Protein AF-A0A0K8TGQ3-F1 (afdb_monomer)

Radius of gyration: 18.09 Å; Cα contacts (8 Å, |Δi|>4): 327; chains: 1; bounding box: 51×59×46 Å

InterPro domains:
  IPR026059 Rab3GAP regulatory subunit [PTHR12472] (1-169)
  IPR032839 Rab3-GAP regulatory subunit, N-terminal [PF14655] (50-170)

Foldseek 3Di:
DDDDDQAAADEPCVVVVVCCAPVVDDDPDDDDDDDDDPDPPPPPPCDPVVVVQWAWEAAPVNQWIWIHHFFKIWIWGWDADPDPPDSYGTYTDTLDMGGPDPDPNKTWQHKYFAQAADPDPVPPDPGRPATWIWTWIQQQKIWIAGSNGHTDDIDRPDRGGDNYDDDDDDD

Sequence (171 aa):
MSCQFKLFASIVDVDKVKSCLFTGECTSSEVAEGEDSWNWTVDEPVSEDWLEECHVSLSPSSELLVFARERNLVILNGKWDSDKNSEDKINYHIAWNGDVTKEYVERITSVLCLPLAGQGKLSTHGGADWTAVAVGFSTGAIRFYTENGSILLSELLHEEPVKSIKCQSFQ

Nearest PDB structures (foldseek):
  8cyi-assembly1_B  TM=7.848E-01  e=1.593E-01  Homo sapiens
  4g56-assembly1_B-2  TM=7.291E-01  e=1.884E-01  Xenopus laevis
  6tjh-assembly2_B  TM=6.877E-01  e=1.884E-01  synthetic construct
  9hcj-assembly1_T1  TM=5.638E-01  e=1.424E-01  Dictyostelium discoideum
  9hcj-assembly1_T0  TM=5.393E-01  e=6.448E-01  Dictyostelium discoideum

Secondary structure (DSSP, 8-state):
----PPP-EEES-HHHHHHHHHT-----S--------------PPPPTTTTTTSEEEE-TTSSEEEEEETTEEEEEEEEE---TT-S-SEEEEEEEEEE--SSTT--EEEEEEEEE--SSTT-TTSS-SEEEEEEEETTSEEEEE-TTS-EEEEEE--SS-----------

pLDDT: mean 81.89, std 19.39, range [33.94, 98.38]

Solvent-accessible surface area (backbone atoms only — not comparable to full-atom values): 10404 Å² total; per-residue (Å²): 135,84,88,74,91,76,70,53,58,48,66,76,57,59,68,58,53,47,39,32,44,76,73,61,64,70,80,85,84,82,90,79,91,79,86,90,74,93,74,83,72,75,81,68,78,80,56,97,62,54,67,80,69,38,37,68,25,63,25,96,83,59,46,39,42,36,43,34,26,54,47,18,37,38,31,21,39,42,41,76,50,84,62,91,82,56,72,47,42,25,43,30,41,83,65,30,65,46,76,77,56,93,47,92,87,43,29,57,52,27,51,34,46,41,73,38,69,63,98,51,98,76,62,84,74,83,57,61,75,43,56,34,39,38,37,22,18,46,62,10,32,40,34,31,23,42,68,70,65,48,80,75,48,76,48,77,80,42,90,50,54,33,78,72,78,83,88,79,82,88,129

Organism: Lygus hesperus (NCBI:txid30085)

Structure (mmCIF, N/CA/C/O backbone):
data_AF-A0A0K8TGQ3-F1
#
_entry.id   AF-A0A0K8TGQ3-F1
#
loop_
_atom_site.group_PDB
_atom_site.id
_atom_site.type_symbol
_atom_site.label_atom_id
_atom_site.label_alt_id
_atom_site.label_comp_id
_atom_site.label_asym_id
_atom_site.label_entity_id
_atom_site.label_seq_id
_atom_site.pdbx_PDB_ins_code
_atom_site.Cartn_x
_atom_site.Cartn_y
_atom_site.Cartn_z
_atom_site.occupancy
_atom_site.B_iso_or_equiv
_atom_site.auth_seq_id
_atom_site.auth_comp_id
_atom_site.auth_asym_id
_atom_site.auth_atom_id
_atom_site.pdbx_PDB_model_num
ATOM 1 N N . MET A 1 1 ? 3.801 32.220 -18.386 1.00 60.75 1 MET A N 1
ATOM 2 C CA . MET A 1 1 ? 4.294 31.065 -17.609 1.00 60.75 1 MET A CA 1
ATOM 3 C C . MET A 1 1 ? 3.379 29.892 -17.925 1.00 60.75 1 MET A C 1
ATOM 5 O O . MET A 1 1 ? 2.308 29.814 -17.344 1.00 60.75 1 MET A O 1
ATOM 9 N N . SER A 1 2 ? 3.707 29.062 -18.917 1.00 73.31 2 SER A N 1
ATOM 10 C CA . SER A 1 2 ? 2.941 27.840 -19.194 1.00 73.31 2 SER A CA 1
ATOM 11 C C . SER A 1 2 ? 3.547 26.693 -18.385 1.00 73.31 2 SER A C 1
ATOM 13 O O . SER A 1 2 ? 4.670 26.283 -18.673 1.00 73.31 2 SER A O 1
ATOM 15 N N . CYS A 1 3 ? 2.845 26.193 -17.367 1.00 75.12 3 CYS A N 1
ATOM 16 C CA . CYS A 1 3 ? 3.200 24.906 -16.770 1.00 75.12 3 CYS A CA 1
ATOM 17 C C . CYS A 1 3 ? 2.920 23.804 -17.796 1.00 75.12 3 CYS A C 1
ATOM 19 O O . CYS A 1 3 ? 1.855 23.788 -18.407 1.00 75.12 3 CYS A O 1
ATOM 21 N N . GLN A 1 4 ? 3.877 22.902 -17.984 1.00 82.25 4 GLN A N 1
ATOM 22 C CA . GLN A 1 4 ? 3.707 21.684 -18.769 1.00 82.25 4 GLN A CA 1
ATOM 23 C C . GLN A 1 4 ? 3.928 20.505 -17.829 1.00 82.25 4 GLN A C 1
ATOM 25 O O . GLN A 1 4 ? 4.940 20.463 -17.125 1.00 82.25 4 GLN A O 1
ATOM 30 N N . PHE A 1 5 ? 2.987 19.566 -17.807 1.00 80.56 5 PHE A N 1
ATOM 31 C CA . PHE A 1 5 ? 3.194 18.284 -17.151 1.00 80.56 5 PHE A CA 1
ATOM 32 C C . PHE A 1 5 ? 4.134 17.467 -18.025 1.00 80.56 5 PHE A C 1
ATOM 34 O O . PHE A 1 5 ? 3.838 17.210 -19.189 1.00 80.56 5 PHE A O 1
ATOM 41 N N . LYS A 1 6 ? 5.297 17.120 -17.477 1.00 82.06 6 LYS A N 1
ATOM 42 C CA . LYS A 1 6 ? 6.198 16.171 -18.119 1.00 82.06 6 LYS A CA 1
ATOM 43 C C . LYS A 1 6 ? 5.865 14.791 -17.600 1.00 82.06 6 LYS A C 1
ATOM 45 O O . LYS A 1 6 ? 5.844 14.581 -16.387 1.00 82.06 6 LYS A O 1
ATOM 50 N N . LEU A 1 7 ? 5.628 13.882 -18.528 1.00 83.88 7 LEU A N 1
ATOM 51 C CA . LEU A 1 7 ? 5.556 12.474 -18.215 1.00 83.88 7 LEU A CA 1
ATOM 52 C C . LEU A 1 7 ? 6.929 12.028 -17.692 1.00 83.88 7 LEU A C 1
ATOM 54 O O . LEU A 1 7 ? 7.968 12.471 -18.185 1.00 83.88 7 LEU A O 1
ATOM 58 N N . PHE A 1 8 ? 6.928 11.260 -16.606 1.00 86.50 8 PHE A N 1
ATOM 59 C CA . PHE A 1 8 ? 8.159 10.763 -15.984 1.00 86.50 8 PHE A CA 1
ATOM 60 C C . PHE A 1 8 ? 8.128 9.252 -15.760 1.00 86.50 8 PHE A C 1
ATOM 62 O O . PHE A 1 8 ? 9.191 8.641 -15.649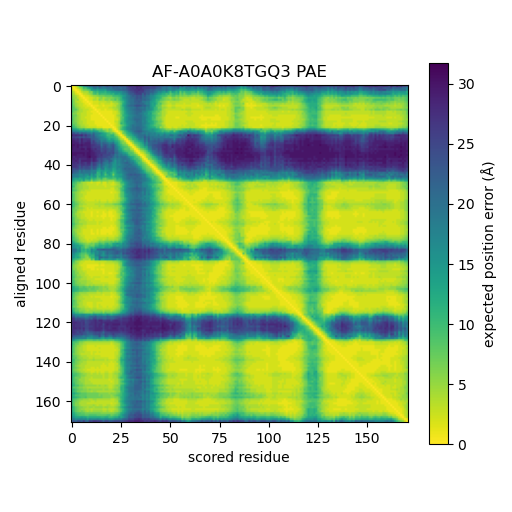 1.00 86.50 8 PHE A O 1
ATOM 69 N N . ALA A 1 9 ? 6.932 8.663 -15.718 1.00 90.25 9 ALA A N 1
ATOM 70 C CA . ALA A 1 9 ? 6.730 7.242 -15.536 1.00 90.25 9 ALA A CA 1
ATOM 71 C C . ALA A 1 9 ? 5.382 6.787 -16.110 1.00 90.25 9 ALA A C 1
ATOM 73 O O . ALA A 1 9 ? 4.440 7.582 -16.172 1.00 90.25 9 ALA A O 1
ATOM 74 N N . SER A 1 10 ? 5.282 5.503 -16.441 1.00 92.25 10 SER A N 1
ATOM 75 C CA . SER A 1 10 ? 4.040 4.853 -16.862 1.00 92.25 10 SER A CA 1
ATOM 76 C C . SER A 1 10 ? 3.867 3.481 -16.207 1.00 92.25 10 SER A C 1
ATOM 78 O O . SER A 1 10 ? 4.820 2.850 -15.745 1.00 92.25 10 SER A O 1
ATOM 80 N N . ILE A 1 11 ? 2.615 3.034 -16.100 1.00 94.50 11 ILE A N 1
ATOM 81 C CA . ILE A 1 11 ? 2.259 1.690 -15.632 1.00 94.50 11 ILE A CA 1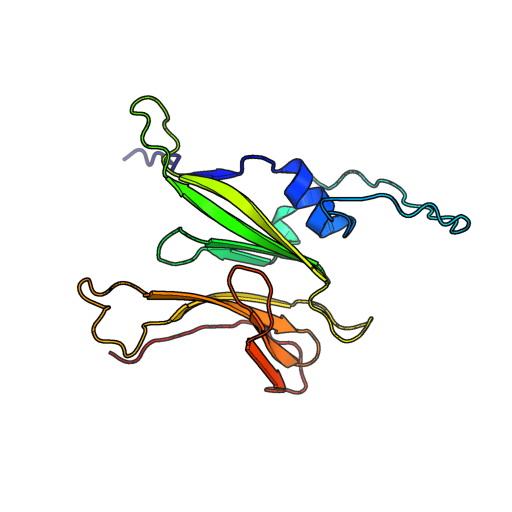
ATOM 82 C C . ILE A 1 11 ? 2.054 0.827 -16.870 1.00 94.50 11 ILE A C 1
ATOM 84 O O . ILE A 1 11 ? 1.266 1.184 -17.741 1.00 94.50 11 ILE A O 1
ATOM 88 N N . VAL A 1 12 ? 2.747 -0.308 -16.937 1.00 92.56 12 VAL A N 1
ATOM 89 C CA . VAL A 1 12 ? 2.769 -1.139 -18.151 1.00 92.56 12 VAL A CA 1
ATOM 90 C C . VAL A 1 12 ? 1.423 -1.811 -18.427 1.00 92.56 12 VAL A C 1
ATOM 92 O O . VAL A 1 12 ? 1.027 -1.929 -19.581 1.00 92.56 12 VAL A O 1
ATOM 95 N N . ASP A 1 13 ? 0.721 -2.247 -17.382 1.00 93.50 13 ASP A N 1
ATOM 96 C CA . ASP A 1 13 ? -0.538 -2.988 -17.500 1.00 93.50 13 ASP A CA 1
ATOM 97 C C . ASP A 1 13 ? -1.547 -2.485 -16.458 1.00 93.50 13 ASP A C 1
ATOM 99 O O . ASP A 1 13 ? -1.630 -2.990 -15.336 1.00 93.50 13 ASP A O 1
ATOM 103 N N . VAL A 1 14 ? -2.260 -1.412 -16.812 1.00 94.00 14 VAL A N 1
ATOM 104 C CA . VAL A 1 14 ? -3.245 -0.762 -15.931 1.00 94.00 14 VAL A CA 1
ATOM 105 C C . VAL A 1 14 ? -4.476 -1.642 -15.731 1.00 94.00 14 VAL A C 1
ATOM 107 O O . VAL A 1 14 ? -5.021 -1.683 -14.629 1.00 94.00 14 VAL A O 1
ATOM 110 N N . ASP A 1 15 ? -4.902 -2.367 -16.765 1.00 93.06 15 ASP A N 1
ATOM 111 C CA . ASP A 1 15 ? -6.082 -3.227 -16.689 1.00 93.06 15 ASP A CA 1
ATOM 112 C C . ASP A 1 15 ? -5.849 -4.373 -15.712 1.00 93.06 15 ASP A C 1
ATOM 114 O O . ASP A 1 15 ? -6.692 -4.624 -14.852 1.00 93.06 15 ASP A O 1
ATOM 118 N N . LYS A 1 16 ? -4.656 -4.976 -15.725 1.00 93.56 16 LYS A N 1
ATOM 119 C CA . LYS A 1 16 ? -4.290 -5.966 -14.715 1.00 93.56 16 LYS A CA 1
ATOM 120 C C . LYS A 1 16 ? -4.274 -5.376 -13.309 1.00 93.56 16 LYS A C 1
ATOM 122 O O . LYS A 1 16 ? -4.791 -6.014 -12.400 1.00 93.56 16 LYS A O 1
ATOM 127 N N . VAL A 1 17 ? -3.746 -4.162 -13.106 1.00 95.06 17 VAL A N 1
ATOM 128 C CA . VAL A 1 17 ? -3.801 -3.494 -11.786 1.00 95.06 17 VAL A CA 1
ATOM 129 C C . VAL A 1 17 ? -5.249 -3.356 -11.308 1.00 95.06 17 VAL A C 1
ATOM 131 O O . VAL A 1 17 ? -5.539 -3.688 -10.157 1.00 95.06 17 VAL A O 1
ATOM 134 N N . LYS A 1 18 ? -6.169 -2.939 -12.188 1.00 93.88 18 LYS A N 1
ATOM 135 C CA . LYS A 1 18 ? -7.603 -2.870 -11.878 1.00 93.88 18 LYS A CA 1
ATOM 136 C C . LYS A 1 18 ? -8.166 -4.248 -11.531 1.00 93.88 18 LYS A C 1
ATOM 138 O O . LYS A 1 18 ? -8.784 -4.390 -10.481 1.00 93.88 18 LYS A O 1
ATOM 143 N N . SER A 1 19 ? -7.909 -5.278 -12.335 1.00 92.81 19 SER A N 1
ATOM 144 C CA . SER A 1 19 ? -8.380 -6.641 -12.050 1.00 92.81 19 SER A CA 1
ATOM 145 C C . SER A 1 19 ? -7.904 -7.141 -10.682 1.00 92.81 19 SER A C 1
ATOM 147 O O . SER A 1 19 ? -8.712 -7.628 -9.889 1.00 92.81 19 SER A O 1
ATOM 149 N N . CYS A 1 20 ? -6.626 -6.939 -10.343 1.00 93.94 20 CYS A N 1
ATOM 150 C CA . CYS A 1 20 ? -6.105 -7.368 -9.048 1.00 93.94 20 CYS A CA 1
ATOM 151 C C . CYS A 1 20 ? -6.733 -6.577 -7.871 1.00 93.94 20 CYS A C 1
ATOM 153 O O . CYS A 1 20 ? -6.905 -7.128 -6.786 1.00 93.94 20 CYS A O 1
ATOM 155 N N . LEU A 1 21 ? -7.098 -5.299 -8.059 1.00 93.88 21 LEU A N 1
ATOM 156 C CA . LEU A 1 21 ? -7.709 -4.460 -7.014 1.00 93.88 21 LEU A CA 1
ATOM 157 C C . LEU A 1 21 ? -9.212 -4.713 -6.821 1.00 93.88 21 LEU A C 1
ATOM 159 O O . LEU A 1 21 ? -9.683 -4.710 -5.682 1.00 93.88 21 LEU A O 1
ATOM 163 N N . PHE A 1 22 ? -9.968 -4.908 -7.902 1.00 91.12 22 PHE A N 1
ATOM 164 C CA . PHE A 1 22 ? -11.434 -4.987 -7.869 1.00 91.12 22 PHE A CA 1
ATOM 165 C C . PHE A 1 22 ? -11.951 -6.426 -7.796 1.00 91.12 22 PHE A C 1
ATOM 167 O O . PHE A 1 22 ? -12.895 -6.689 -7.053 1.00 91.12 22 PHE A O 1
ATOM 174 N N . THR A 1 23 ? -11.304 -7.357 -8.498 1.00 84.38 23 THR A N 1
ATOM 175 C CA . THR A 1 23 ? -11.721 -8.767 -8.557 1.00 84.38 23 THR A CA 1
ATOM 176 C C . THR A 1 23 ? -10.937 -9.631 -7.564 1.00 84.38 23 THR A C 1
ATOM 178 O O . THR A 1 23 ? -11.447 -10.635 -7.079 1.00 84.38 23 THR A O 1
ATOM 181 N N . GLY A 1 24 ? -9.714 -9.223 -7.201 1.00 65.75 24 GLY A N 1
ATOM 182 C CA . GLY A 1 24 ? -8.846 -9.972 -6.282 1.00 65.75 24 GLY A CA 1
ATOM 183 C C . GLY A 1 24 ? -8.159 -11.191 -6.910 1.00 65.75 24 GLY A C 1
ATOM 184 O O . GLY A 1 24 ? -7.484 -11.940 -6.209 1.00 65.75 24 GLY A O 1
ATOM 185 N N . GLU A 1 25 ? -8.295 -11.391 -8.223 1.00 54.84 25 GLU A N 1
ATOM 186 C CA . GLU A 1 25 ? -7.661 -12.484 -8.964 1.00 54.84 25 GLU A CA 1
ATOM 187 C C . GLU A 1 25 ? -6.447 -11.972 -9.744 1.00 54.84 25 GLU A C 1
ATOM 189 O O . GLU A 1 25 ? -6.598 -11.274 -10.741 1.00 54.84 25 GLU A O 1
ATOM 194 N N . CYS A 1 26 ? -5.236 -12.329 -9.305 1.00 46.72 26 CYS A N 1
ATOM 195 C CA . CYS A 1 26 ? -4.001 -12.169 -10.082 1.00 46.72 26 CYS A CA 1
ATOM 196 C C . CYS A 1 26 ? -2.878 -13.079 -9.537 1.00 46.72 26 CYS A C 1
ATOM 198 O O . CYS A 1 26 ? -1.789 -12.617 -9.183 1.00 46.72 26 CYS A O 1
ATOM 200 N N . THR A 1 27 ? -3.100 -14.394 -9.493 1.00 41.69 27 THR A N 1
ATOM 201 C CA . THR A 1 27 ? -2.021 -15.370 -9.282 1.00 41.69 27 THR A CA 1
ATOM 202 C C . THR A 1 27 ? -1.462 -15.832 -10.626 1.00 41.69 27 THR A C 1
ATOM 204 O O . THR A 1 27 ? -2.138 -16.439 -11.453 1.00 41.69 27 THR A O 1
ATOM 207 N N . SER A 1 28 ? -0.189 -15.529 -10.873 1.00 46.88 28 SER A N 1
ATOM 208 C CA . SER A 1 28 ? 0.587 -16.232 -11.890 1.00 46.88 28 SER A CA 1
ATOM 209 C C . SER A 1 28 ? 0.775 -17.695 -11.470 1.00 46.88 28 SER A C 1
ATOM 211 O O . SER A 1 28 ? 1.171 -17.955 -10.335 1.00 46.88 28 SER A O 1
ATOM 213 N N . SER A 1 29 ? 0.576 -18.593 -12.440 1.00 39.94 29 SER A N 1
ATOM 214 C CA . SER A 1 29 ? 0.879 -20.038 -12.491 1.00 39.94 29 SER A CA 1
ATOM 215 C C . SER A 1 29 ? -0.046 -21.050 -11.780 1.00 39.94 29 SER A C 1
ATOM 217 O O . SER A 1 29 ? -0.105 -21.125 -10.561 1.00 39.94 29 SER A O 1
ATOM 219 N N . GLU A 1 30 ? -0.605 -21.907 -12.650 1.00 38.41 30 GLU A N 1
ATOM 220 C CA . GLU A 1 30 ? -0.895 -23.348 -12.518 1.00 38.41 30 GLU A CA 1
ATOM 221 C C . GLU A 1 30 ? -2.228 -23.812 -11.896 1.00 38.41 30 GLU A C 1
ATOM 223 O O . GLU A 1 30 ? -2.414 -23.906 -10.691 1.00 38.41 30 GLU A O 1
ATOM 228 N N . VAL A 1 31 ? -3.128 -24.150 -12.832 1.00 44.94 31 VAL A N 1
ATOM 229 C CA . VAL A 1 31 ? -4.196 -25.166 -12.841 1.00 44.94 31 VAL A CA 1
ATOM 230 C C . VAL A 1 31 ? -4.509 -25.842 -11.499 1.00 44.94 31 VAL A C 1
ATOM 232 O O . VAL A 1 31 ? -3.808 -26.750 -11.060 1.00 44.94 31 VAL A O 1
ATOM 235 N N . ALA A 1 32 ? -5.667 -25.505 -10.937 1.00 33.94 32 ALA A N 1
ATOM 236 C CA . ALA A 1 32 ? -6.420 -26.407 -10.077 1.00 33.94 32 ALA A CA 1
ATOM 237 C C . ALA A 1 32 ? -7.872 -26.421 -10.569 1.00 33.94 32 ALA A C 1
ATOM 239 O O . ALA A 1 32 ? -8.635 -25.489 -10.324 1.00 33.94 32 ALA A O 1
ATOM 240 N N . GLU A 1 33 ? -8.220 -27.463 -11.326 1.00 40.31 33 GLU A N 1
ATOM 241 C CA . GLU A 1 33 ? -9.609 -27.805 -11.627 1.00 40.31 33 GLU A CA 1
ATOM 242 C C . GLU A 1 33 ? -10.296 -28.215 -10.316 1.00 40.31 33 GLU A C 1
ATOM 244 O O . GLU A 1 33 ? -9.818 -29.092 -9.594 1.00 40.31 33 GLU A O 1
ATOM 249 N N . GLY A 1 34 ? -11.387 -27.529 -9.986 1.00 33.94 34 GLY A N 1
ATOM 250 C CA . GLY A 1 34 ? -12.120 -27.680 -8.733 1.00 33.94 34 GLY A CA 1
ATOM 251 C C . GLY A 1 34 ? -13.475 -26.998 -8.848 1.00 33.94 34 GLY A C 1
ATOM 252 O O . GLY A 1 34 ? -13.633 -25.822 -8.546 1.00 33.94 34 GLY A O 1
ATOM 253 N N . GLU A 1 35 ? -14.398 -27.771 -9.387 1.00 47.25 35 GLU A N 1
ATOM 254 C CA . GLU A 1 35 ? -15.799 -27.526 -9.722 1.00 47.25 35 GLU A CA 1
ATOM 255 C C . GLU A 1 35 ? -16.640 -27.045 -8.515 1.00 47.25 35 GLU A C 1
ATOM 257 O O . GLU A 1 35 ? -16.392 -27.421 -7.370 1.00 47.25 35 GLU A O 1
ATOM 262 N N . ASP A 1 36 ? -17.660 -26.233 -8.827 1.00 38.91 36 ASP A N 1
ATOM 263 C CA . ASP A 1 36 ? -18.787 -25.791 -7.986 1.00 38.91 36 ASP A CA 1
ATOM 264 C C . ASP A 1 36 ? -18.607 -24.559 -7.076 1.00 38.91 36 ASP A C 1
ATOM 266 O O . ASP A 1 36 ? -18.690 -24.620 -5.849 1.00 38.91 36 ASP A O 1
ATOM 270 N N . SER A 1 37 ? -18.556 -23.374 -7.691 1.00 36.53 37 SER A N 1
ATOM 271 C CA . SER A 1 37 ? -19.082 -22.157 -7.062 1.00 36.53 37 SER A CA 1
ATOM 272 C C . SER A 1 37 ? -19.740 -21.273 -8.118 1.00 36.53 37 SER A C 1
ATOM 274 O O . SER A 1 37 ? -19.086 -20.795 -9.043 1.00 36.53 37 SER A O 1
ATOM 276 N N . TRP A 1 38 ? -21.055 -21.079 -8.005 1.00 41.88 38 TRP A N 1
ATOM 277 C CA . TRP A 1 38 ? -21.818 -20.134 -8.822 1.00 41.88 38 TRP A CA 1
ATOM 278 C C . TRP A 1 38 ? -21.390 -18.701 -8.480 1.00 41.88 38 TRP A C 1
ATOM 280 O O . TRP A 1 38 ? -22.056 -18.011 -7.708 1.00 41.88 38 TRP A O 1
ATOM 290 N N . ASN A 1 39 ? -20.261 -18.261 -9.033 1.00 36.22 39 ASN A N 1
ATOM 291 C CA . ASN A 1 39 ? -19.769 -16.902 -8.879 1.00 36.22 39 ASN A CA 1
ATOM 292 C C . ASN A 1 39 ? -20.533 -16.001 -9.861 1.00 36.22 39 ASN A C 1
ATOM 294 O O . ASN A 1 39 ? -20.194 -15.911 -11.038 1.00 36.22 39 ASN A O 1
ATOM 298 N N . TRP A 1 40 ? -21.608 -15.362 -9.398 1.00 34.69 40 TRP A N 1
ATOM 299 C CA . TRP A 1 40 ? -22.204 -14.230 -10.111 1.00 34.69 40 TRP A CA 1
ATOM 300 C C . TRP A 1 40 ? -21.281 -13.017 -9.945 1.00 34.69 40 TRP A C 1
ATOM 302 O O . TRP A 1 40 ? -21.598 -12.085 -9.210 1.00 34.69 40 TRP A O 1
ATOM 312 N N . THR A 1 41 ? -20.122 -13.022 -10.604 1.00 43.59 41 THR A N 1
ATOM 313 C CA . THR A 1 41 ? -19.379 -11.785 -10.839 1.00 43.59 41 THR A CA 1
ATOM 314 C C . THR A 1 41 ? -20.122 -11.053 -11.940 1.00 43.59 41 THR A C 1
ATOM 316 O O . THR A 1 41 ? -19.936 -11.301 -13.129 1.00 43.59 41 THR A O 1
ATOM 319 N N . VAL A 1 42 ? -21.057 -10.194 -11.539 1.00 48.28 42 VAL A N 1
ATOM 320 C CA . VAL A 1 42 ? -21.474 -9.109 -12.419 1.00 48.28 42 VAL A CA 1
ATOM 321 C C . VAL A 1 42 ? -20.202 -8.299 -12.638 1.00 48.28 42 VAL A C 1
ATOM 323 O O . VAL A 1 42 ? -19.745 -7.633 -11.712 1.00 48.28 42 VAL A O 1
ATOM 326 N N . ASP A 1 43 ? -19.592 -8.440 -13.816 1.00 52.91 43 ASP A N 1
ATOM 327 C CA . ASP A 1 43 ? -18.526 -7.559 -14.288 1.00 52.91 43 ASP A CA 1
ATOM 328 C C . ASP A 1 43 ? -19.134 -6.160 -14.439 1.00 52.91 43 ASP A C 1
ATOM 330 O O . ASP A 1 43 ? -19.517 -5.727 -15.528 1.00 52.91 43 ASP A O 1
ATOM 334 N N . GLU A 1 44 ? -19.326 -5.466 -13.317 1.00 54.44 44 GLU A N 1
ATOM 335 C CA . GLU A 1 44 ? -19.604 -4.044 -13.355 1.00 54.44 44 GLU A CA 1
ATOM 336 C C . GLU A 1 44 ? -18.367 -3.377 -13.960 1.00 54.44 44 GLU A C 1
ATOM 338 O O . GLU A 1 44 ? -17.246 -3.621 -13.499 1.00 54.44 44 GLU A O 1
ATOM 343 N N . PRO A 1 45 ? -18.531 -2.577 -15.027 1.00 57.31 45 PRO A N 1
ATOM 344 C CA . PRO A 1 45 ? -17.404 -1.898 -15.633 1.00 57.31 45 PRO A CA 1
ATOM 345 C C . PRO A 1 45 ? -16.745 -1.026 -14.565 1.00 57.31 45 PRO A C 1
ATOM 347 O O . PRO A 1 45 ? -17.388 -0.141 -14.002 1.00 57.31 45 PRO A O 1
ATOM 350 N N . VAL A 1 46 ? -15.466 -1.296 -14.283 1.00 63.19 46 VAL A N 1
ATOM 351 C CA . VAL A 1 46 ? -14.651 -0.465 -13.392 1.00 63.19 46 VAL A CA 1
ATOM 352 C C . VAL A 1 46 ? -14.765 0.977 -13.884 1.00 63.19 46 VAL A C 1
ATOM 354 O O . VAL A 1 46 ? -14.456 1.255 -15.047 1.00 63.19 46 VAL A O 1
ATOM 357 N N . SER A 1 47 ? -15.259 1.866 -13.019 1.00 69.75 47 SER A N 1
ATOM 358 C CA . SER A 1 47 ? -15.510 3.269 -13.351 1.00 69.75 47 SER A CA 1
ATOM 359 C C . SER A 1 47 ? -14.241 3.946 -13.890 1.00 69.75 47 SER A C 1
ATOM 361 O O . SER A 1 47 ? -13.112 3.550 -13.575 1.00 69.75 47 SER A O 1
ATOM 363 N N . GLU A 1 48 ? -14.403 4.987 -14.714 1.00 75.50 48 GLU A N 1
ATOM 364 C CA . GLU A 1 48 ? -13.257 5.782 -15.186 1.00 75.50 48 GLU A CA 1
ATOM 365 C C . GLU A 1 48 ? -12.477 6.408 -14.008 1.00 75.50 48 GLU A C 1
ATOM 367 O O . GLU A 1 48 ? -11.260 6.582 -14.101 1.00 75.50 48 GLU A O 1
ATOM 372 N N . ASP A 1 49 ? -13.143 6.591 -12.863 1.00 85.25 49 ASP A N 1
ATOM 373 C CA . ASP A 1 49 ? -12.627 7.197 -11.632 1.00 85.25 49 ASP A CA 1
ATOM 374 C C . ASP A 1 49 ? -12.099 6.175 -10.603 1.00 85.25 49 ASP A C 1
ATOM 376 O O . ASP A 1 49 ? -12.002 6.462 -9.412 1.00 85.25 49 ASP A O 1
ATOM 380 N N . TRP A 1 50 ? -11.695 4.978 -11.042 1.00 89.38 50 TRP A N 1
ATOM 381 C CA . TRP A 1 50 ? -11.187 3.898 -10.175 1.00 89.38 50 TRP A CA 1
ATOM 382 C C . TRP A 1 50 ? -10.069 4.310 -9.200 1.00 89.38 50 TRP A C 1
ATOM 384 O O . TRP A 1 50 ? -9.897 3.689 -8.150 1.00 89.38 50 TRP A O 1
ATOM 394 N N . LEU A 1 51 ? -9.299 5.347 -9.545 1.00 92.06 51 LEU A N 1
ATOM 395 C CA . LEU A 1 51 ? -8.244 5.901 -8.696 1.00 92.06 51 LEU A CA 1
ATOM 396 C C . LEU A 1 51 ? -8.789 6.582 -7.437 1.00 92.06 51 LEU A C 1
ATOM 398 O O . LEU A 1 51 ? -8.094 6.581 -6.424 1.00 92.06 51 LEU A O 1
ATOM 402 N N . GLU A 1 52 ? -9.999 7.145 -7.476 1.00 91.69 52 GLU A N 1
ATOM 403 C CA . GLU A 1 52 ? -10.618 7.819 -6.325 1.00 91.69 52 GLU A CA 1
ATOM 404 C C . GLU A 1 52 ? -10.975 6.834 -5.205 1.00 91.69 52 GLU A C 1
ATOM 406 O O . GLU A 1 52 ? -10.955 7.185 -4.026 1.00 91.69 52 GLU A O 1
ATOM 411 N N . GLU A 1 53 ? -11.241 5.580 -5.569 1.00 91.81 53 GLU A N 1
ATOM 412 C CA . GLU A 1 53 ? -11.513 4.486 -4.634 1.00 91.81 53 GLU A CA 1
ATOM 413 C C . GLU A 1 53 ? -10.234 3.823 -4.097 1.00 91.81 53 GLU A C 1
ATOM 415 O O . GLU A 1 53 ? -10.302 2.934 -3.245 1.00 91.81 53 GLU A O 1
ATOM 420 N N . CYS A 1 54 ? -9.061 4.219 -4.600 1.00 95.69 54 CYS A N 1
ATOM 421 C CA . CYS A 1 54 ? -7.786 3.614 -4.247 1.00 95.69 54 CYS A CA 1
ATOM 422 C C . CYS A 1 54 ? -6.978 4.492 -3.288 1.00 95.69 54 CYS A C 1
ATOM 424 O O . CYS A 1 54 ? -6.843 5.704 -3.442 1.00 95.69 54 CYS A O 1
ATOM 426 N N . HIS A 1 55 ? -6.312 3.847 -2.338 1.00 97.06 55 HIS A N 1
ATOM 427 C CA . HIS A 1 55 ? -5.204 4.440 -1.607 1.00 97.06 55 HIS A CA 1
ATOM 428 C C . HIS A 1 55 ? -3.920 4.249 -2.411 1.00 97.06 55 HIS A C 1
ATOM 430 O O . HIS A 1 55 ? -3.586 3.128 -2.794 1.00 97.06 55 HIS A O 1
ATOM 436 N N . VAL A 1 56 ? -3.191 5.338 -2.653 1.00 97.12 56 VAL A N 1
ATOM 437 C CA . VAL A 1 56 ? -1.980 5.329 -3.482 1.00 97.12 56 VAL A CA 1
ATOM 438 C C . VAL A 1 56 ? -0.800 5.874 -2.693 1.00 97.12 56 VAL A C 1
ATOM 440 O O . VAL A 1 56 ? -0.915 6.894 -2.011 1.00 97.12 56 VAL A O 1
ATOM 443 N N . SER A 1 57 ? 0.354 5.220 -2.805 1.00 97.25 57 SER A N 1
ATOM 444 C CA . SER A 1 57 ? 1.610 5.752 -2.282 1.00 97.25 57 SER A CA 1
ATOM 445 C C . SER A 1 57 ? 2.768 5.475 -3.232 1.00 97.25 57 SER A C 1
ATOM 447 O O . SER A 1 57 ? 2.917 4.371 -3.749 1.00 97.25 57 SER A O 1
ATOM 449 N N . LEU A 1 58 ? 3.588 6.499 -3.456 1.00 95.31 58 LEU A N 1
ATOM 450 C CA . LEU A 1 58 ? 4.810 6.432 -4.248 1.00 95.31 58 LEU A CA 1
ATOM 451 C C . LEU A 1 58 ? 6.004 6.563 -3.302 1.00 95.31 58 LEU A C 1
ATOM 453 O O . LEU A 1 58 ? 6.018 7.446 -2.440 1.00 95.31 58 LEU A O 1
ATOM 457 N N . SER A 1 59 ? 7.009 5.704 -3.457 1.00 92.44 59 SER A N 1
ATOM 458 C CA . SER A 1 59 ? 8.233 5.822 -2.672 1.00 92.44 59 SER A CA 1
ATOM 459 C C . SER A 1 59 ? 9.001 7.098 -3.042 1.00 92.44 59 SER A C 1
ATOM 461 O O . SER A 1 59 ? 8.993 7.518 -4.202 1.00 92.44 59 SER A O 1
ATOM 463 N N . PRO A 1 60 ? 9.727 7.722 -2.099 1.00 88.00 60 PRO A N 1
ATOM 464 C CA . PRO A 1 60 ? 10.517 8.921 -2.397 1.00 88.00 60 PRO A CA 1
ATOM 465 C C . PRO A 1 60 ? 11.589 8.715 -3.480 1.00 88.00 60 PRO A C 1
ATOM 467 O O . PRO A 1 60 ? 11.948 9.654 -4.185 1.00 88.00 60 PRO A O 1
ATOM 470 N N . SER A 1 61 ? 12.081 7.484 -3.626 1.00 85.75 61 SER A N 1
ATOM 471 C CA . SER A 1 61 ? 13.031 7.034 -4.653 1.00 85.75 61 SER A CA 1
ATOM 472 C C . SER A 1 61 ? 12.375 6.715 -6.005 1.00 85.75 61 SER A C 1
ATOM 474 O O . SER A 1 61 ? 13.082 6.432 -6.966 1.00 85.75 61 SER A O 1
ATOM 476 N N . SER A 1 62 ? 11.039 6.758 -6.100 1.00 89.38 62 SER A N 1
ATOM 477 C CA . SER A 1 62 ? 10.242 6.333 -7.265 1.00 89.38 62 SER A CA 1
ATOM 478 C C . SER A 1 62 ? 10.415 4.859 -7.670 1.00 89.38 62 SER A C 1
ATOM 480 O O . SER A 1 62 ? 9.971 4.464 -8.747 1.00 89.38 62 SER A O 1
ATOM 482 N N . GLU A 1 63 ? 11.022 4.031 -6.817 1.00 89.81 63 GLU A N 1
ATOM 483 C CA . GLU A 1 63 ? 11.248 2.601 -7.069 1.00 89.81 63 GLU A CA 1
ATOM 484 C C . GLU A 1 63 ? 10.006 1.733 -6.812 1.00 89.81 63 GLU A C 1
ATOM 486 O O . GLU A 1 63 ? 9.866 0.678 -7.426 1.00 89.81 63 GLU A O 1
ATOM 491 N N . LEU A 1 64 ? 9.089 2.191 -5.950 1.00 94.25 64 LEU A N 1
ATOM 492 C CA . LEU A 1 64 ? 7.862 1.484 -5.587 1.00 94.25 64 LEU A CA 1
ATOM 493 C C . LEU A 1 64 ? 6.643 2.384 -5.729 1.00 94.25 64 LEU A C 1
ATOM 495 O O . LEU A 1 64 ? 6.604 3.488 -5.183 1.00 94.25 64 LEU A O 1
ATOM 499 N N . LEU A 1 65 ? 5.620 1.865 -6.395 1.00 96.69 65 LEU A N 1
ATOM 500 C CA . LEU A 1 65 ? 4.289 2.447 -6.465 1.00 96.69 65 LEU A CA 1
ATOM 501 C C . LEU A 1 65 ? 3.290 1.423 -5.932 1.00 96.69 65 LEU A C 1
ATOM 503 O O . LEU A 1 65 ? 3.275 0.277 -6.373 1.00 96.69 65 LEU A O 1
ATOM 507 N N . VAL A 1 66 ? 2.467 1.828 -4.974 1.00 97.94 66 VAL A N 1
ATOM 508 C CA . VAL A 1 66 ? 1.535 0.937 -4.286 1.00 97.94 66 VAL A CA 1
ATOM 509 C C . VAL A 1 66 ? 0.117 1.453 -4.442 1.00 97.94 66 VAL A C 1
ATOM 511 O O . VAL A 1 66 ? -0.143 2.631 -4.198 1.00 97.94 66 VAL A O 1
ATOM 514 N N . PHE A 1 67 ? -0.789 0.545 -4.796 1.00 97.81 67 PHE A N 1
ATOM 515 C CA . PHE A 1 67 ? -2.231 0.761 -4.802 1.00 97.81 67 PHE A CA 1
ATOM 516 C C . PHE A 1 67 ? -2.886 -0.170 -3.795 1.00 97.81 67 PHE A C 1
ATOM 518 O O . PHE A 1 67 ? -2.511 -1.336 -3.687 1.00 97.81 67 PHE A O 1
ATOM 525 N N . ALA A 1 68 ? -3.886 0.323 -3.082 1.00 97.44 68 ALA A N 1
ATOM 526 C CA . ALA A 1 68 ? -4.670 -0.481 -2.166 1.00 97.44 68 ALA A CA 1
ATOM 527 C C . ALA A 1 68 ? -6.146 -0.110 -2.268 1.00 97.44 68 ALA A C 1
ATOM 529 O O . ALA A 1 68 ? -6.479 1.070 -2.339 1.00 97.44 68 ALA A O 1
ATOM 530 N N . ARG A 1 69 ? -7.028 -1.105 -2.242 1.00 96.12 69 ARG A N 1
ATOM 531 C CA . ARG A 1 69 ? -8.478 -0.902 -2.234 1.00 96.12 69 ARG A CA 1
ATOM 532 C C . ARG A 1 69 ? -9.142 -2.030 -1.469 1.00 96.12 69 ARG A C 1
ATOM 534 O O . ARG A 1 69 ? -8.863 -3.198 -1.728 1.00 96.12 69 ARG A O 1
ATOM 541 N N . GLU A 1 70 ? -10.061 -1.682 -0.573 1.00 95.50 70 GLU A N 1
ATOM 542 C CA . GLU A 1 70 ? -10.827 -2.631 0.239 1.00 95.50 70 GLU A CA 1
ATOM 543 C C . GLU A 1 70 ? -9.931 -3.628 0.992 1.00 95.50 70 GLU A C 1
ATOM 545 O O . GLU A 1 70 ? -9.486 -3.333 2.092 1.00 95.50 70 GLU A O 1
ATOM 550 N N . ARG A 1 71 ? -9.652 -4.804 0.428 1.00 95.44 71 ARG A N 1
ATOM 551 C CA . ARG A 1 71 ? -8.763 -5.822 1.016 1.00 95.44 71 ARG A CA 1
ATOM 552 C C . ARG A 1 71 ? -7.497 -6.076 0.200 1.00 95.44 71 ARG A C 1
ATOM 554 O O . ARG A 1 71 ? -6.549 -6.673 0.702 1.00 95.44 71 ARG A O 1
ATOM 561 N N . ASN A 1 72 ? -7.490 -5.617 -1.045 1.00 96.25 72 ASN A N 1
ATOM 562 C CA . ASN A 1 72 ? -6.480 -5.943 -2.032 1.00 96.25 72 ASN A CA 1
ATOM 563 C C . ASN A 1 72 ? -5.393 -4.873 -2.046 1.00 96.25 72 ASN A C 1
ATOM 565 O O . ASN A 1 72 ? -5.672 -3.671 -2.048 1.00 96.25 72 ASN A O 1
ATOM 569 N N . LEU A 1 73 ? -4.146 -5.321 -2.093 1.00 97.50 73 LEU A N 1
ATOM 570 C CA . LEU A 1 73 ? -2.960 -4.489 -2.217 1.00 97.50 73 LEU A CA 1
ATOM 571 C C . LEU A 1 73 ? -2.200 -4.921 -3.474 1.00 97.50 73 LEU A C 1
ATOM 573 O O . LEU A 1 73 ? -2.038 -6.112 -3.722 1.00 97.50 73 LEU A O 1
ATOM 577 N N . VAL A 1 74 ? -1.725 -3.957 -4.258 1.00 97.94 74 VAL A N 1
ATOM 578 C CA . VAL A 1 74 ? -0.892 -4.167 -5.447 1.00 97.94 74 VAL A CA 1
ATOM 579 C C . VAL A 1 74 ? 0.378 -3.344 -5.294 1.00 97.94 74 VAL A C 1
ATOM 581 O O . VAL A 1 74 ? 0.326 -2.129 -5.108 1.00 97.94 74 VAL A O 1
ATOM 584 N N . ILE A 1 75 ? 1.522 -4.011 -5.390 1.00 97.75 75 ILE A N 1
ATOM 585 C CA . ILE A 1 75 ? 2.850 -3.411 -5.310 1.00 97.75 75 ILE A CA 1
ATOM 586 C C . ILE A 1 75 ? 3.482 -3.471 -6.697 1.00 97.75 75 ILE A C 1
ATOM 588 O O . ILE A 1 75 ? 3.569 -4.542 -7.305 1.00 97.75 75 ILE A O 1
ATOM 592 N N . LEU A 1 76 ? 3.920 -2.319 -7.201 1.00 97.44 76 LEU A N 1
ATOM 593 C CA . LEU A 1 76 ? 4.599 -2.190 -8.480 1.00 97.44 76 LEU A CA 1
ATOM 594 C C . LEU A 1 76 ? 6.036 -1.711 -8.289 1.00 97.44 76 LEU A C 1
ATOM 596 O O . LEU A 1 76 ? 6.271 -0.704 -7.623 1.00 97.44 76 LEU A O 1
ATOM 600 N N . ASN A 1 77 ? 6.969 -2.370 -8.972 1.00 95.00 77 ASN A N 1
ATOM 601 C CA . ASN A 1 77 ? 8.373 -1.972 -9.010 1.00 95.00 77 ASN A CA 1
ATOM 602 C C . ASN A 1 77 ? 8.649 -1.163 -10.277 1.00 95.00 77 ASN A C 1
ATOM 604 O O . ASN A 1 77 ? 8.298 -1.580 -11.387 1.00 95.00 77 ASN A O 1
ATOM 608 N N . GLY A 1 78 ? 9.303 -0.018 -10.108 1.00 92.69 78 GLY A N 1
ATOM 609 C CA . GLY A 1 78 ? 9.774 0.826 -11.196 1.00 92.69 78 GLY A CA 1
ATOM 610 C C . GLY A 1 78 ? 11.037 0.247 -11.826 1.00 92.69 78 GLY A C 1
ATOM 611 O O . GLY A 1 78 ? 12.032 0.002 -11.146 1.00 92.69 78 GLY A O 1
ATOM 612 N N . LYS A 1 79 ? 11.018 0.047 -13.142 1.00 90.19 79 LYS A N 1
ATOM 61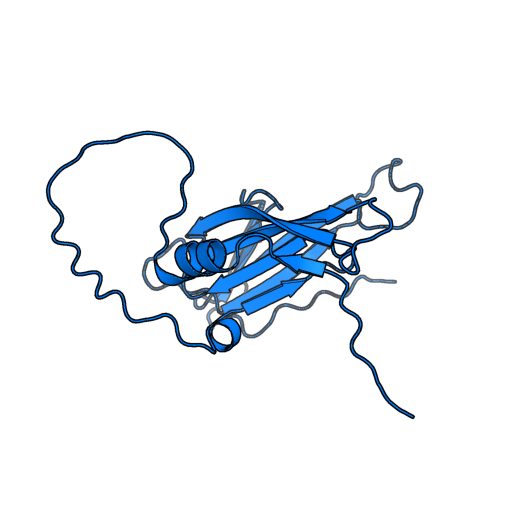3 C CA . LYS A 1 79 ? 12.205 -0.271 -13.937 1.00 90.19 79 LYS A CA 1
ATOM 614 C C . LYS A 1 79 ? 12.591 0.948 -14.751 1.00 90.19 79 LYS A C 1
ATOM 616 O O . LYS A 1 79 ? 11.772 1.480 -15.494 1.00 90.19 79 LYS A O 1
ATOM 621 N N . TRP A 1 80 ? 13.838 1.381 -14.604 1.00 85.44 80 TRP A N 1
ATOM 622 C CA . TRP A 1 80 ? 14.366 2.480 -15.399 1.00 85.44 80 TRP A CA 1
ATOM 623 C C . TRP A 1 80 ? 14.539 2.036 -16.851 1.00 85.44 80 TRP A C 1
ATOM 625 O O . TRP A 1 80 ? 15.277 1.082 -17.117 1.00 85.44 80 TRP A O 1
ATOM 635 N N . ASP A 1 81 ? 13.892 2.741 -17.776 1.00 80.25 81 ASP A N 1
ATOM 636 C CA . ASP A 1 81 ? 14.161 2.574 -19.198 1.00 80.25 81 ASP A CA 1
ATOM 637 C C . ASP A 1 81 ? 15.334 3.476 -19.594 1.00 80.25 81 ASP A C 1
ATOM 639 O O . ASP A 1 81 ? 15.339 4.688 -19.376 1.00 80.25 81 ASP A O 1
ATOM 643 N N . SER A 1 82 ? 16.391 2.853 -20.105 1.00 70.19 82 SER A N 1
ATOM 644 C CA . SER A 1 82 ? 17.614 3.555 -20.511 1.00 70.19 82 SER A CA 1
ATOM 645 C C . SER A 1 82 ? 17.589 3.978 -21.975 1.00 70.19 82 SER A C 1
ATOM 647 O O . SER A 1 82 ? 18.540 4.624 -22.431 1.00 70.19 82 SER A O 1
ATOM 649 N N . ASP A 1 83 ? 16.525 3.637 -22.707 1.00 75.00 83 ASP A N 1
ATOM 650 C CA . ASP A 1 83 ? 16.389 4.054 -24.088 1.00 75.00 83 ASP A CA 1
ATOM 651 C C . ASP A 1 83 ? 16.193 5.577 -24.179 1.00 75.00 83 ASP A C 1
ATOM 653 O O . ASP A 1 83 ? 15.472 6.207 -23.410 1.00 75.00 83 ASP A O 1
ATOM 657 N N . LYS A 1 84 ? 16.902 6.213 -25.113 1.00 58.28 84 LYS A N 1
ATOM 658 C CA . LYS A 1 84 ? 16.995 7.683 -25.196 1.00 58.28 84 LYS A CA 1
ATOM 659 C C . LYS A 1 84 ? 15.772 8.330 -25.846 1.00 58.28 84 LYS A C 1
ATOM 661 O O . LYS A 1 84 ? 15.732 9.556 -25.946 1.00 58.28 84 LYS A O 1
ATOM 666 N N . ASN A 1 85 ? 14.839 7.519 -26.338 1.00 61.72 85 ASN A N 1
ATOM 667 C CA . ASN A 1 85 ? 13.743 7.950 -27.199 1.00 61.72 85 ASN A CA 1
ATOM 668 C C . ASN A 1 85 ? 12.365 7.892 -26.518 1.00 61.72 85 ASN A C 1
ATOM 670 O O . ASN A 1 85 ? 11.401 8.397 -27.089 1.00 61.72 85 AS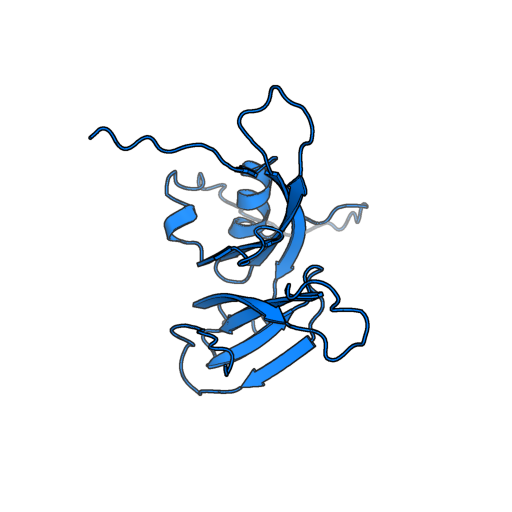N A O 1
ATOM 674 N N . SER A 1 86 ? 12.259 7.294 -25.326 1.00 60.69 86 SER A N 1
ATOM 675 C CA . SER A 1 86 ? 11.033 7.309 -24.529 1.00 60.69 86 SER A CA 1
ATOM 676 C C . SER A 1 86 ? 10.964 8.583 -23.684 1.00 60.69 86 SER A C 1
ATOM 678 O O . SER A 1 86 ? 11.935 9.000 -23.049 1.00 60.69 86 SER A O 1
ATOM 680 N N . GLU A 1 87 ? 9.800 9.232 -23.676 1.00 64.25 87 GLU A N 1
ATOM 681 C CA . GLU A 1 87 ? 9.515 10.309 -22.717 1.00 64.25 87 GLU A CA 1
ATOM 682 C C . GLU A 1 87 ? 9.360 9.743 -21.287 1.00 64.25 87 GLU A C 1
ATOM 684 O O . GLU A 1 87 ? 9.636 10.443 -20.308 1.00 64.25 87 GLU A O 1
ATOM 689 N N . ASP A 1 88 ? 9.033 8.449 -21.184 1.00 65.06 88 ASP A N 1
ATOM 690 C CA . ASP A 1 88 ? 8.891 7.681 -19.946 1.00 65.06 88 ASP A CA 1
ATOM 691 C C . ASP A 1 88 ? 10.244 7.164 -19.477 1.00 65.06 88 ASP A C 1
ATOM 693 O O . AS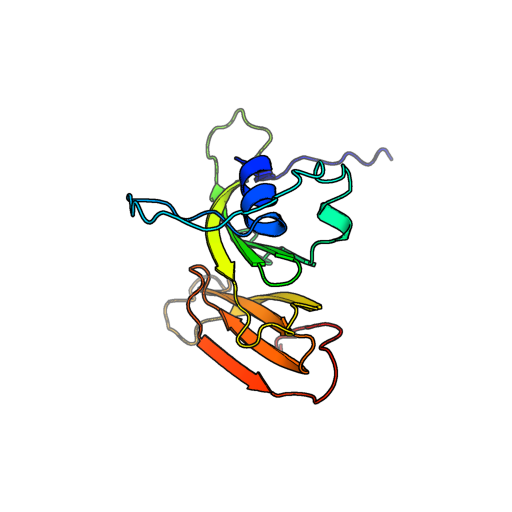P A 1 88 ? 10.881 6.341 -20.138 1.00 65.06 88 ASP A O 1
ATOM 697 N N . LYS A 1 89 ? 10.680 7.632 -18.306 1.00 81.62 89 LYS A N 1
ATOM 698 C CA . LYS A 1 89 ? 11.950 7.203 -17.708 1.00 81.62 89 LYS A CA 1
ATOM 699 C C . LYS A 1 89 ? 11.798 5.959 -16.839 1.00 81.62 89 LYS A C 1
ATOM 701 O O . LYS A 1 89 ? 12.783 5.266 -16.592 1.00 81.62 89 LYS A O 1
ATOM 706 N N . ILE A 1 90 ? 10.591 5.691 -16.341 1.00 90.00 90 ILE A N 1
ATOM 707 C CA . ILE A 1 90 ? 10.315 4.604 -15.400 1.00 90.00 90 ILE A CA 1
ATOM 708 C C . ILE A 1 90 ? 9.051 3.860 -15.829 1.00 90.00 90 ILE A C 1
ATOM 710 O O . ILE A 1 90 ? 7.985 4.456 -15.943 1.00 90.00 90 ILE A O 1
ATOM 714 N N . ASN A 1 91 ? 9.164 2.546 -15.989 1.00 92.88 91 ASN A N 1
ATOM 715 C CA . ASN A 1 91 ? 8.043 1.658 -16.270 1.00 92.88 91 ASN A CA 1
ATOM 716 C C . ASN A 1 91 ? 7.716 0.831 -15.022 1.00 92.88 91 ASN A C 1
ATOM 718 O O . ASN A 1 91 ? 8.564 0.088 -14.522 1.00 92.88 91 ASN A O 1
ATOM 722 N N . TYR A 1 92 ? 6.494 0.952 -14.508 1.00 95.69 92 TYR A N 1
ATOM 723 C CA . TYR A 1 92 ? 6.026 0.208 -13.342 1.00 95.69 92 TYR A CA 1
ATOM 724 C C . TYR A 1 92 ? 5.439 -1.143 -13.743 1.00 95.69 92 TYR A C 1
ATOM 726 O O . TYR A 1 92 ? 4.506 -1.226 -14.545 1.00 95.69 92 TYR A O 1
ATOM 734 N N . HIS A 1 93 ? 5.957 -2.203 -13.126 1.00 95.50 93 HIS A N 1
ATOM 735 C CA . HIS A 1 93 ? 5.476 -3.571 -13.287 1.00 95.50 93 HIS A CA 1
ATOM 736 C C . HIS A 1 93 ? 4.951 -4.106 -11.962 1.00 95.50 93 HIS A C 1
ATOM 738 O O . HIS A 1 93 ? 5.592 -3.907 -10.934 1.00 95.50 93 HIS A O 1
ATOM 744 N N . ILE A 1 94 ? 3.840 -4.845 -11.991 1.00 96.06 94 ILE A N 1
ATOM 745 C CA . ILE A 1 94 ? 3.321 -5.543 -10.809 1.00 96.06 94 ILE A CA 1
ATOM 746 C C . ILE A 1 94 ? 4.381 -6.531 -10.309 1.00 96.06 94 ILE A C 1
ATOM 748 O O . ILE A 1 94 ? 4.739 -7.471 -11.019 1.00 96.06 94 ILE A O 1
ATOM 752 N N . ALA A 1 95 ? 4.872 -6.299 -9.095 1.00 95.31 95 ALA A N 1
ATOM 753 C CA . ALA A 1 95 ? 5.788 -7.185 -8.389 1.00 95.31 95 ALA A CA 1
ATOM 754 C C . ALA A 1 95 ? 5.019 -8.161 -7.496 1.00 95.31 95 ALA A C 1
ATOM 756 O O . ALA A 1 95 ? 5.341 -9.345 -7.443 1.00 95.31 95 ALA A O 1
ATOM 757 N N . TRP A 1 96 ? 3.967 -7.672 -6.838 1.00 96.69 96 TRP A N 1
ATOM 758 C CA . TRP A 1 96 ? 3.132 -8.472 -5.957 1.00 96.69 96 TRP A CA 1
ATOM 759 C C . TRP A 1 96 ? 1.701 -7.933 -5.914 1.00 96.69 96 TRP A C 1
ATOM 761 O O . TRP A 1 96 ? 1.469 -6.736 -6.082 1.00 96.69 96 TRP A O 1
ATOM 771 N N . ASN A 1 97 ? 0.736 -8.817 -5.688 1.00 96.62 97 ASN A N 1
ATOM 772 C CA . ASN A 1 97 ? -0.633 -8.444 -5.363 1.00 96.62 97 ASN A CA 1
ATOM 773 C C . ASN A 1 97 ? -1.268 -9.492 -4.439 1.00 96.62 97 ASN A C 1
ATOM 775 O O . ASN A 1 97 ? -0.860 -10.655 -4.464 1.00 96.62 97 ASN A O 1
ATOM 779 N N . GLY A 1 98 ? -2.271 -9.089 -3.664 1.00 95.06 98 GLY A N 1
ATOM 780 C CA . GLY A 1 98 ? -3.071 -10.021 -2.877 1.00 95.06 98 GLY A CA 1
ATOM 781 C C . GLY A 1 98 ? -3.894 -9.366 -1.775 1.00 95.06 98 GLY A C 1
ATOM 782 O O . GLY A 1 98 ? -3.825 -8.155 -1.550 1.00 95.06 98 GLY A O 1
ATOM 783 N N . ASP A 1 99 ? -4.659 -10.202 -1.074 1.00 95.56 99 ASP A N 1
ATOM 784 C CA . ASP A 1 99 ? -5.390 -9.822 0.134 1.00 95.56 99 ASP A CA 1
ATOM 785 C C . ASP A 1 99 ? -4.428 -9.720 1.328 1.00 95.56 99 ASP A C 1
ATOM 787 O O . ASP A 1 99 ? -3.696 -10.661 1.643 1.00 95.56 99 ASP A O 1
ATOM 791 N N . VAL A 1 100 ? -4.423 -8.563 1.992 1.00 95.38 100 VAL A N 1
ATOM 792 C CA . VAL A 1 100 ? -3.575 -8.272 3.162 1.00 95.38 100 VAL A CA 1
ATOM 793 C C . VAL A 1 100 ? -4.343 -8.230 4.487 1.00 95.38 100 VAL A C 1
ATOM 795 O O . VAL A 1 100 ? -3.758 -7.950 5.541 1.00 95.38 100 VAL A O 1
ATOM 798 N N . THR A 1 101 ? -5.647 -8.494 4.450 1.00 94.62 101 THR A N 1
ATOM 799 C CA . THR A 1 101 ? -6.527 -8.496 5.620 1.00 94.62 101 THR A CA 1
ATOM 800 C C . THR A 1 101 ? -6.474 -9.822 6.372 1.00 94.62 101 THR A C 1
ATOM 802 O O . THR A 1 101 ? -6.235 -10.885 5.804 1.00 94.62 101 THR A O 1
ATOM 805 N N . LYS A 1 102 ? -6.653 -9.763 7.695 1.00 92.62 102 LYS A N 1
ATOM 806 C CA . LYS A 1 102 ? -6.727 -10.954 8.561 1.00 92.62 102 LYS A CA 1
ATOM 807 C C . LYS A 1 102 ? -8.162 -11.381 8.841 1.00 92.62 102 LYS A C 1
ATOM 809 O O . LYS A 1 102 ? -8.411 -12.549 9.126 1.00 92.62 102 LYS A O 1
ATOM 814 N N . GLU A 1 103 ? -9.091 -10.435 8.783 1.00 90.94 103 GLU A N 1
ATOM 815 C CA . GLU A 1 103 ? -10.505 -10.646 9.066 1.00 90.94 103 GLU A CA 1
ATOM 816 C C . GLU A 1 103 ? -11.344 -10.219 7.867 1.00 90.94 103 GLU A C 1
ATOM 818 O O . GLU A 1 103 ? -11.045 -9.231 7.203 1.00 90.94 103 GLU A O 1
ATOM 823 N N . TYR A 1 104 ? -12.450 -10.917 7.621 1.00 87.69 104 TYR A N 1
ATOM 824 C CA . TYR A 1 104 ? -13.304 -10.650 6.461 1.00 87.69 104 TYR A CA 1
ATOM 825 C C . TYR A 1 104 ? -13.893 -9.228 6.438 1.00 87.69 104 TYR A C 1
ATOM 827 O O . TYR A 1 104 ? -14.141 -8.670 5.368 1.00 87.69 104 TYR A O 1
ATOM 835 N N . VAL A 1 105 ? -14.127 -8.641 7.613 1.00 92.25 105 VAL A N 1
ATOM 836 C CA . VAL A 1 105 ? -14.682 -7.286 7.775 1.00 92.25 105 VAL A CA 1
ATOM 837 C C . VAL A 1 105 ? -13.611 -6.196 7.792 1.00 92.25 105 VAL A C 1
ATOM 839 O O . VAL A 1 105 ? -13.932 -5.009 7.745 1.00 92.25 105 VAL A O 1
ATOM 842 N N . GLU A 1 106 ? -12.341 -6.581 7.864 1.00 95.00 106 GLU A N 1
ATOM 843 C CA . GLU A 1 106 ? -11.238 -5.638 7.867 1.00 95.00 106 GLU A CA 1
ATOM 844 C C . GLU A 1 106 ? -11.068 -5.037 6.467 1.00 95.00 106 GLU A C 1
ATOM 846 O O . GLU A 1 106 ? -11.267 -5.703 5.445 1.00 95.00 106 GLU A O 1
ATOM 851 N N . ARG A 1 107 ? -10.750 -3.744 6.427 1.00 96.81 107 ARG A N 1
ATOM 852 C CA . ARG A 1 107 ? -10.530 -2.978 5.201 1.00 96.81 107 ARG A CA 1
ATOM 853 C C . ARG A 1 107 ? -9.300 -2.108 5.342 1.00 96.81 107 ARG A C 1
ATOM 855 O O . ARG A 1 107 ? -9.023 -1.604 6.426 1.00 96.81 107 ARG A O 1
ATOM 862 N N . ILE A 1 108 ? -8.574 -1.938 4.251 1.00 98.12 108 ILE A N 1
ATOM 863 C CA . ILE A 1 108 ? -7.466 -1.005 4.122 1.00 98.12 108 ILE A CA 1
ATOM 864 C C . ILE A 1 108 ? -8.045 0.407 4.112 1.00 98.12 108 ILE A C 1
ATOM 866 O O . ILE A 1 108 ? -9.004 0.680 3.399 1.00 98.12 108 ILE A O 1
ATOM 870 N N . THR A 1 109 ? -7.458 1.293 4.909 1.00 97.88 109 THR A N 1
ATOM 871 C CA . THR A 1 109 ? -7.893 2.692 5.041 1.00 97.88 109 THR A CA 1
ATOM 872 C C . THR A 1 109 ? -6.797 3.693 4.696 1.00 97.88 109 THR A C 1
ATOM 874 O O . THR A 1 109 ? -7.065 4.878 4.506 1.00 97.88 109 THR A O 1
ATOM 877 N N . SER A 1 110 ? -5.536 3.256 4.664 1.00 97.69 110 SER A N 1
ATOM 878 C CA . SER A 1 110 ? -4.399 4.097 4.286 1.00 97.69 110 SER A CA 1
ATOM 879 C C . SER A 1 110 ? -3.184 3.252 3.910 1.00 97.69 110 SER A C 1
ATOM 881 O O . SER A 1 110 ? -3.019 2.134 4.397 1.00 97.69 110 SER A O 1
ATOM 883 N N . VAL A 1 111 ? -2.314 3.801 3.059 1.00 98.00 111 VAL A N 1
ATOM 884 C CA . VAL A 1 111 ? -1.060 3.161 2.643 1.00 98.00 111 VAL A CA 1
ATOM 885 C C . VAL A 1 111 ? 0.072 4.186 2.568 1.00 98.00 111 VAL A C 1
ATOM 887 O O . VAL A 1 111 ? -0.157 5.343 2.213 1.00 98.00 111 VAL A O 1
ATOM 890 N N . LEU A 1 112 ? 1.289 3.776 2.925 1.00 97.50 112 LEU A N 1
ATOM 891 C CA . LEU A 1 112 ? 2.489 4.607 2.871 1.00 97.50 112 LEU A CA 1
ATOM 892 C C . LEU A 1 112 ? 3.717 3.776 2.477 1.00 97.50 112 LEU A C 1
ATOM 894 O O . LEU A 1 112 ? 4.082 2.833 3.176 1.00 97.50 112 LEU A O 1
ATOM 898 N N . CYS A 1 113 ? 4.404 4.185 1.412 1.00 95.81 113 CYS A N 1
ATOM 899 C CA . CYS A 1 113 ? 5.756 3.732 1.098 1.00 95.81 113 CYS A CA 1
ATOM 900 C C . CYS A 1 113 ? 6.747 4.384 2.072 1.00 95.81 113 CYS A C 1
ATOM 902 O O . CYS A 1 113 ? 6.975 5.595 2.037 1.00 95.81 113 CYS A O 1
ATOM 904 N N . LEU A 1 114 ? 7.315 3.577 2.961 1.00 92.31 114 LEU A N 1
ATOM 905 C CA . LEU A 1 114 ? 8.190 3.992 4.044 1.00 92.31 114 LEU A CA 1
ATOM 906 C C . LEU A 1 114 ? 9.659 3.703 3.691 1.00 92.31 114 LEU A C 1
ATOM 908 O O . LEU A 1 114 ? 10.067 2.541 3.744 1.00 92.31 114 LEU A O 1
ATOM 912 N N . PRO A 1 115 ? 10.474 4.725 3.375 1.00 88.94 115 PRO A N 1
ATOM 913 C CA . PRO A 1 115 ? 11.907 4.530 3.189 1.00 88.94 115 PRO A CA 1
ATOM 914 C C . PRO A 1 115 ? 12.566 4.138 4.517 1.00 88.94 115 PRO A C 1
ATOM 916 O O . PRO A 1 115 ? 12.456 4.852 5.515 1.00 88.94 115 PRO A O 1
ATOM 919 N N . LEU A 1 116 ? 13.282 3.020 4.523 1.00 82.94 116 LEU A N 1
ATOM 920 C CA . LEU A 1 116 ? 14.081 2.548 5.644 1.00 82.94 116 LEU A CA 1
ATOM 921 C C . LEU A 1 116 ? 15.566 2.691 5.291 1.00 82.94 116 LEU A C 1
ATOM 923 O O . LEU A 1 116 ? 16.073 2.084 4.347 1.00 82.94 116 LEU A O 1
ATOM 927 N N . ALA A 1 117 ? 16.282 3.507 6.063 1.00 75.44 117 ALA A N 1
ATOM 928 C CA . ALA A 1 117 ? 17.738 3.554 6.001 1.00 75.44 117 ALA A CA 1
ATOM 929 C C . ALA A 1 117 ? 18.306 2.354 6.770 1.00 75.44 117 ALA A C 1
ATOM 931 O O . ALA A 1 117 ? 17.987 2.157 7.948 1.00 75.44 117 ALA A O 1
ATOM 932 N N . GLY A 1 118 ? 19.143 1.546 6.125 1.00 63.09 118 GLY A N 1
ATOM 933 C CA . GLY A 1 118 ? 19.855 0.475 6.799 1.00 63.09 118 GLY A CA 1
ATOM 934 C C . GLY A 1 118 ? 20.934 1.052 7.713 1.00 63.09 118 GLY A C 1
ATOM 935 O O . GLY A 1 118 ? 21.657 1.978 7.365 1.00 63.09 118 GLY A O 1
ATOM 936 N N . GLN A 1 119 ? 21.104 0.477 8.903 1.00 54.97 119 GLN A N 1
ATOM 937 C CA . GLN A 1 119 ? 22.193 0.832 9.830 1.00 54.97 119 GLN A CA 1
ATOM 938 C C . GLN A 1 119 ? 23.549 0.201 9.415 1.00 54.97 119 GLN A C 1
ATOM 940 O O . GLN A 1 119 ? 24.413 -0.054 10.253 1.00 54.97 119 GLN A O 1
ATOM 945 N N . GLY A 1 120 ? 23.736 -0.125 8.131 1.00 52.53 120 GLY A N 1
ATOM 946 C CA . GLY A 1 120 ? 24.874 -0.896 7.624 1.00 52.53 120 GLY A CA 1
ATOM 947 C C . GLY A 1 120 ? 25.928 -0.044 6.914 1.00 52.53 120 GLY A C 1
ATOM 948 O O . GLY A 1 120 ? 25.611 0.929 6.243 1.00 52.53 120 GLY A O 1
ATOM 949 N N . LYS A 1 121 ? 27.199 -0.477 6.958 1.00 50.31 121 LYS A N 1
ATOM 950 C CA . LYS A 1 121 ? 28.347 0.131 6.237 1.00 50.31 121 LYS A CA 1
ATOM 951 C C . LYS A 1 121 ? 28.195 0.213 4.700 1.00 50.31 121 LYS A C 1
ATOM 953 O O . LYS A 1 121 ? 29.120 0.666 4.035 1.00 50.31 121 LYS A O 1
ATOM 958 N N . LEU A 1 122 ? 27.080 -0.254 4.139 1.00 49.22 122 LEU A N 1
ATOM 959 C CA . LEU A 1 122 ? 26.782 -0.235 2.706 1.00 49.22 122 LEU A CA 1
ATOM 960 C C . LEU A 1 122 ? 26.052 1.043 2.261 1.00 49.22 122 LEU A C 1
ATOM 962 O O . LEU A 1 122 ? 26.027 1.309 1.062 1.00 49.22 122 LEU A O 1
ATOM 966 N N . SER A 1 123 ? 25.562 1.879 3.186 1.00 49.84 123 SER A N 1
ATOM 967 C CA . SER A 1 123 ? 24.877 3.144 2.880 1.00 49.84 123 SER A CA 1
ATOM 968 C C . SER A 1 123 ? 25.871 4.238 2.438 1.00 49.84 123 SER A C 1
ATOM 970 O O . SER A 1 123 ? 26.039 5.276 3.077 1.00 49.84 123 SER A O 1
ATOM 972 N N . THR A 1 124 ? 26.607 4.001 1.352 1.00 46.16 124 THR A N 1
ATOM 973 C CA . THR A 1 124 ? 27.682 4.897 0.881 1.00 46.16 124 THR A CA 1
ATOM 974 C C . THR A 1 124 ? 27.128 6.124 0.132 1.00 46.16 124 THR A C 1
ATOM 976 O O . THR A 1 124 ? 27.884 7.027 -0.208 1.00 46.16 124 THR A O 1
ATOM 979 N N . HIS A 1 125 ? 25.807 6.215 -0.081 1.00 49.97 125 HIS A N 1
ATOM 980 C CA . HIS A 1 125 ? 25.192 7.287 -0.879 1.00 49.97 125 HIS A CA 1
ATOM 981 C C . HIS A 1 125 ? 23.933 7.955 -0.296 1.00 49.97 125 HIS A C 1
ATOM 983 O O . HIS A 1 125 ? 23.244 8.661 -1.024 1.00 49.97 125 HIS A O 1
ATOM 989 N N . GLY A 1 126 ? 23.645 7.816 1.004 1.00 51.81 126 GLY A N 1
ATOM 990 C CA . GLY A 1 126 ? 22.603 8.627 1.664 1.00 51.81 126 GLY A CA 1
ATOM 991 C C . GLY A 1 126 ? 21.172 8.444 1.128 1.00 51.81 126 GLY A C 1
ATOM 992 O O . GLY A 1 126 ? 20.330 9.310 1.352 1.00 51.81 126 GLY A O 1
ATOM 993 N N . GLY A 1 127 ? 20.906 7.346 0.413 1.00 56.31 127 GLY A N 1
ATOM 994 C CA . GLY A 1 127 ? 19.568 6.915 0.004 1.00 56.31 127 GLY A CA 1
ATOM 995 C C . GLY A 1 127 ? 18.967 5.920 0.999 1.00 56.31 127 GLY A C 1
ATOM 996 O O . GLY A 1 127 ? 19.680 5.378 1.843 1.00 56.31 127 GLY A O 1
ATOM 997 N N . ALA A 1 128 ? 17.656 5.684 0.907 1.00 60.25 128 ALA A N 1
ATOM 998 C CA . ALA A 1 128 ? 17.030 4.555 1.588 1.00 60.25 128 ALA A CA 1
ATOM 999 C C . ALA A 1 128 ? 17.597 3.255 1.003 1.00 60.25 128 ALA A C 1
ATOM 1001 O O . ALA A 1 128 ? 17.639 3.111 -0.216 1.00 60.25 128 ALA A O 1
ATOM 1002 N N . ASP A 1 129 ? 18.045 2.332 1.854 1.00 72.56 129 ASP A N 1
ATOM 1003 C CA . ASP A 1 129 ? 18.564 1.038 1.387 1.00 72.56 129 ASP A CA 1
ATOM 1004 C C . ASP A 1 129 ? 17.417 0.091 1.005 1.00 72.56 129 ASP A C 1
ATOM 1006 O O . ASP A 1 129 ? 17.625 -0.894 0.299 1.00 72.56 129 ASP A O 1
ATOM 1010 N N . TRP A 1 130 ? 16.211 0.373 1.506 1.00 82.25 130 TRP A N 1
ATOM 1011 C CA . TRP A 1 130 ? 15.022 -0.436 1.305 1.00 82.25 130 TRP A CA 1
ATOM 1012 C C . TRP A 1 130 ? 13.752 0.378 1.578 1.00 82.25 130 TRP A C 1
ATOM 1014 O O . TRP A 1 130 ? 13.757 1.280 2.416 1.00 82.25 130 TRP A O 1
ATOM 1024 N N . THR A 1 131 ? 12.644 0.040 0.921 1.00 90.81 131 THR A N 1
ATOM 1025 C CA . THR A 1 131 ? 11.334 0.651 1.163 1.00 90.81 131 THR A CA 1
ATOM 1026 C C . THR A 1 131 ? 10.343 -0.406 1.664 1.00 90.81 131 THR A C 1
ATOM 1028 O O . THR A 1 131 ? 10.117 -1.429 1.021 1.00 90.81 131 THR A O 1
ATOM 1031 N N . ALA A 1 132 ? 9.731 -0.152 2.822 1.00 94.00 132 ALA A N 1
ATOM 1032 C CA . ALA A 1 132 ? 8.637 -0.958 3.359 1.00 94.00 132 ALA A CA 1
ATOM 1033 C C . ALA A 1 132 ? 7.278 -0.361 2.970 1.00 94.00 132 ALA A C 1
ATOM 1035 O O . ALA A 1 132 ? 7.155 0.842 2.752 1.00 94.00 132 ALA A O 1
ATOM 1036 N N . VAL A 1 133 ? 6.233 -1.182 2.935 1.00 97.44 133 VAL A N 1
ATOM 1037 C CA . VAL A 1 133 ? 4.857 -0.741 2.675 1.00 97.44 133 VAL A CA 1
ATOM 1038 C C . VAL A 1 133 ? 4.070 -0.796 3.978 1.00 97.44 133 VAL A C 1
ATOM 1040 O O . VAL A 1 133 ? 3.775 -1.875 4.485 1.00 97.44 133 VAL A O 1
ATOM 1043 N N . ALA A 1 134 ? 3.742 0.363 4.544 1.00 97.56 134 ALA A N 1
ATOM 1044 C CA . ALA A 1 134 ? 2.888 0.463 5.722 1.00 97.56 134 ALA A CA 1
ATOM 1045 C C . ALA A 1 134 ? 1.419 0.547 5.292 1.00 97.56 134 ALA A C 1
AT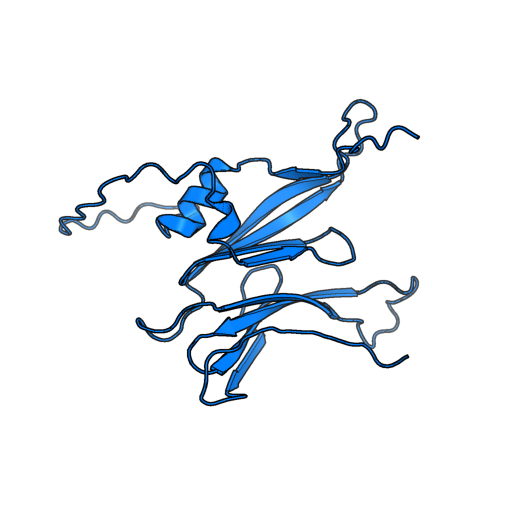OM 1047 O O . ALA A 1 134 ? 1.059 1.405 4.488 1.00 97.56 134 ALA A O 1
ATOM 1048 N N . VAL A 1 135 ? 0.575 -0.320 5.844 1.00 98.38 135 VAL A N 1
ATOM 1049 C CA . VAL A 1 135 ? -0.857 -0.414 5.540 1.00 98.38 135 VAL A CA 1
ATOM 1050 C C . VAL A 1 135 ? -1.645 -0.249 6.832 1.00 98.38 135 VAL A C 1
AT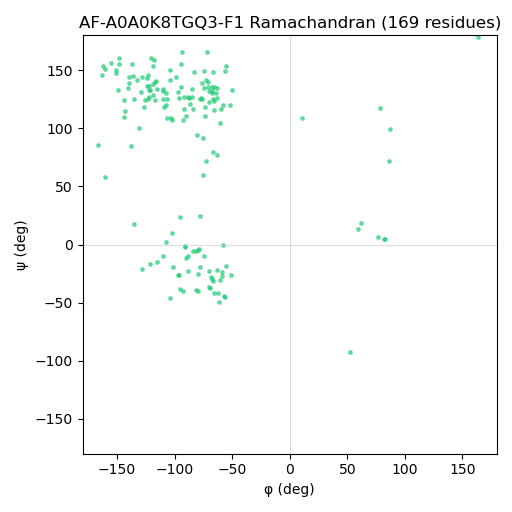OM 1052 O O . VAL A 1 135 ? -1.398 -0.956 7.811 1.00 98.38 135 VAL A O 1
ATOM 1055 N N . GLY A 1 136 ? -2.571 0.704 6.841 1.00 98.19 136 GLY A N 1
ATOM 1056 C CA . GLY A 1 136 ? -3.496 0.949 7.942 1.00 98.19 136 GLY A CA 1
ATOM 1057 C C . GLY A 1 136 ? -4.851 0.317 7.661 1.00 98.19 136 GLY A C 1
ATOM 1058 O O . GLY A 1 136 ? -5.298 0.303 6.513 1.00 98.19 136 GLY A O 1
ATOM 1059 N N . PHE A 1 137 ? -5.494 -0.190 8.710 1.00 98.31 137 PHE A N 1
ATOM 1060 C CA . PHE A 1 137 ? -6.746 -0.931 8.605 1.00 98.31 137 PHE A CA 1
ATOM 1061 C C . PHE A 1 137 ? -7.894 -0.281 9.394 1.00 98.31 137 PHE A C 1
ATOM 1063 O O . PHE A 1 137 ? -7.686 0.491 10.336 1.00 98.31 137 PHE A O 1
ATOM 1070 N N . SER A 1 138 ? -9.128 -0.644 9.039 1.00 97.88 138 SER A N 1
ATOM 1071 C CA . SER A 1 138 ? -10.367 -0.225 9.709 1.00 97.88 138 SER A CA 1
ATOM 1072 C C . SER A 1 138 ? -10.464 -0.702 11.160 1.00 97.88 138 SER A C 1
ATOM 1074 O O . SER A 1 138 ? -11.155 -0.087 11.964 1.00 97.88 138 SER A O 1
ATOM 1076 N N . THR A 1 139 ? -9.728 -1.754 11.509 1.00 96.75 139 THR A N 1
ATOM 1077 C CA . THR A 1 139 ? -9.583 -2.289 12.870 1.00 96.75 139 THR A CA 1
ATOM 1078 C C . THR A 1 139 ? -8.684 -1.430 13.764 1.00 96.75 139 THR A C 1
ATOM 1080 O O . THR A 1 139 ? -8.596 -1.690 14.957 1.00 96.75 139 THR A O 1
ATOM 1083 N N . GLY A 1 140 ? -7.982 -0.440 13.198 1.00 96.75 140 GLY A N 1
ATOM 1084 C CA . GLY A 1 140 ? -6.958 0.342 13.898 1.00 96.75 140 GLY A CA 1
ATOM 1085 C C . GLY A 1 140 ? -5.583 -0.333 13.956 1.00 96.75 140 GLY A C 1
ATOM 1086 O O . GLY A 1 140 ? -4.636 0.200 14.547 1.00 96.75 140 GLY A O 1
ATOM 1087 N N . ALA A 1 141 ? -5.441 -1.490 13.302 1.00 97.19 141 ALA A N 1
ATOM 1088 C CA . ALA A 1 141 ? -4.156 -2.141 13.102 1.00 97.19 141 ALA A CA 1
ATOM 1089 C C . ALA A 1 141 ? -3.319 -1.430 12.029 1.00 97.19 141 ALA A C 1
ATOM 1091 O O . ALA A 1 141 ? -3.845 -0.886 11.055 1.00 97.19 141 ALA A O 1
ATOM 1092 N N . ILE A 1 142 ? -1.998 -1.493 12.184 1.00 97.81 142 ILE A N 1
ATOM 1093 C CA . ILE A 1 142 ? -1.023 -1.151 11.148 1.00 97.81 142 ILE A CA 1
ATOM 1094 C C . ILE A 1 142 ? -0.145 -2.371 10.892 1.00 97.81 142 ILE A C 1
ATOM 1096 O O . ILE A 1 142 ? 0.363 -3.001 11.823 1.00 97.81 142 ILE A O 1
ATOM 1100 N N . ARG A 1 143 ? 0.050 -2.702 9.615 1.00 97.62 143 ARG A N 1
ATOM 1101 C CA . ARG A 1 143 ? 0.957 -3.771 9.191 1.00 97.62 143 ARG A CA 1
ATOM 1102 C C . ARG A 1 143 ? 1.983 -3.240 8.213 1.00 97.62 143 ARG A C 1
ATOM 1104 O O . ARG A 1 143 ? 1.685 -2.383 7.389 1.00 97.62 143 ARG A O 1
ATOM 1111 N N . PHE A 1 144 ? 3.192 -3.761 8.326 1.00 97.12 144 PHE A N 1
ATOM 1112 C CA . PHE A 1 144 ? 4.305 -3.430 7.455 1.00 97.12 144 PHE A CA 1
ATOM 1113 C C . PHE A 1 144 ? 4.603 -4.632 6.579 1.00 97.12 144 PHE A C 1
ATOM 1115 O O . PHE A 1 144 ? 4.726 -5.746 7.089 1.00 97.12 144 PHE A O 1
ATOM 1122 N N . TYR A 1 145 ? 4.741 -4.394 5.284 1.00 97.06 145 TYR A N 1
ATOM 1123 C CA . TYR A 1 145 ? 5.065 -5.400 4.288 1.00 97.06 145 TYR A CA 1
ATOM 1124 C C . TYR A 1 145 ? 6.387 -5.061 3.608 1.00 97.06 145 TYR A C 1
ATOM 1126 O O . TYR A 1 145 ? 6.798 -3.900 3.536 1.00 97.06 145 TYR A O 1
ATOM 1134 N N . THR A 1 146 ? 7.056 -6.087 3.106 1.00 95.25 146 THR A N 1
ATOM 1135 C CA . THR A 1 146 ? 8.159 -5.933 2.164 1.00 95.25 146 THR A CA 1
ATOM 1136 C C . THR A 1 146 ? 7.627 -5.495 0.802 1.00 95.25 146 THR A C 1
ATOM 1138 O O . THR A 1 146 ? 6.444 -5.646 0.499 1.00 95.25 146 THR A O 1
ATOM 1141 N N . GLU A 1 147 ? 8.521 -5.032 -0.064 1.00 91.62 147 GLU A N 1
ATOM 1142 C CA . GLU A 1 147 ? 8.250 -4.801 -1.492 1.00 91.62 147 GLU A CA 1
ATOM 1143 C C . GLU A 1 147 ? 7.712 -6.034 -2.246 1.00 91.62 147 GLU A C 1
ATOM 1145 O O . GLU A 1 147 ? 7.099 -5.898 -3.298 1.00 91.62 147 GLU A O 1
ATOM 1150 N N . ASN A 1 148 ? 7.886 -7.237 -1.688 1.00 92.25 148 ASN A N 1
ATOM 1151 C CA . ASN A 1 148 ? 7.403 -8.496 -2.259 1.00 92.25 148 ASN A CA 1
ATOM 1152 C C . ASN A 1 148 ? 6.131 -9.018 -1.564 1.00 92.25 148 ASN A C 1
ATOM 1154 O O . ASN A 1 148 ? 5.762 -10.172 -1.766 1.00 92.25 148 ASN A O 1
ATOM 1158 N N . GLY A 1 149 ? 5.497 -8.217 -0.700 1.00 92.88 149 GLY A N 1
ATOM 1159 C CA . GLY A 1 149 ? 4.247 -8.576 -0.020 1.00 92.88 149 GLY A CA 1
ATOM 1160 C C . GLY A 1 149 ? 4.390 -9.454 1.227 1.00 92.88 149 GLY A C 1
ATOM 1161 O O . GLY A 1 149 ? 3.386 -9.844 1.821 1.00 92.88 149 GLY A O 1
ATOM 1162 N N . SER A 1 150 ? 5.610 -9.756 1.678 1.00 95.06 150 SER A N 1
ATOM 1163 C CA . SER A 1 150 ? 5.816 -10.500 2.929 1.00 95.06 150 SER A CA 1
ATOM 1164 C C . SER A 1 150 ? 5.581 -9.600 4.139 1.00 95.06 150 SER A C 1
ATOM 1166 O O . SER A 1 150 ? 6.039 -8.463 4.164 1.00 95.06 150 SER A O 1
ATOM 1168 N N . ILE A 1 151 ? 4.918 -10.105 5.177 1.00 95.69 151 ILE A N 1
ATOM 1169 C CA . ILE A 1 151 ? 4.676 -9.335 6.401 1.00 95.69 151 ILE A CA 1
ATOM 1170 C C . ILE A 1 151 ? 5.952 -9.197 7.247 1.00 95.69 151 ILE A C 1
ATOM 1172 O O . ILE A 1 151 ? 6.672 -10.168 7.472 1.00 95.69 151 ILE A O 1
ATOM 1176 N N . LEU A 1 152 ? 6.219 -7.985 7.730 1.00 94.81 152 LEU A N 1
ATOM 1177 C CA . LEU A 1 152 ? 7.335 -7.647 8.618 1.00 94.81 152 LEU A CA 1
ATOM 1178 C C . LEU A 1 152 ? 6.881 -7.448 10.060 1.00 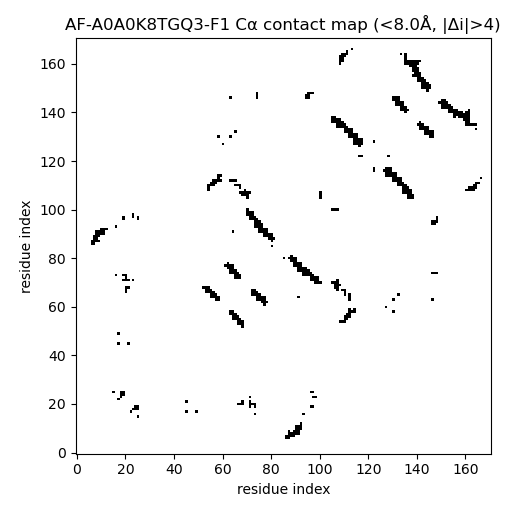94.81 152 LEU A C 1
ATOM 1180 O O . LEU A 1 152 ? 7.509 -7.946 10.988 1.00 94.81 152 LEU A O 1
ATOM 1184 N N . LEU A 1 153 ? 5.792 -6.703 10.239 1.00 95.25 153 LEU A N 1
ATOM 1185 C CA . LEU A 1 153 ? 5.251 -6.337 11.543 1.00 95.25 153 LEU A CA 1
ATOM 1186 C C . LEU A 1 153 ? 3.735 -6.158 11.435 1.00 95.25 153 LEU A C 1
ATOM 1188 O O . LEU A 1 153 ? 3.229 -5.736 10.396 1.00 95.25 153 LEU A O 1
ATOM 1192 N N . SER A 1 154 ? 3.010 -6.470 12.507 1.00 96.50 154 SER A N 1
ATOM 1193 C CA . SER A 1 154 ? 1.566 -6.267 12.616 1.00 96.50 154 SER A CA 1
ATOM 1194 C C . SER A 1 154 ? 1.228 -5.866 14.039 1.00 96.50 154 SER A C 1
ATOM 1196 O O . SER A 1 154 ? 1.254 -6.721 14.915 1.00 96.50 154 SER A O 1
ATOM 1198 N N . GLU A 1 155 ? 0.835 -4.616 14.241 1.00 96.50 155 GLU A N 1
ATOM 1199 C CA . GLU A 1 155 ? 0.533 -4.067 15.564 1.00 96.50 155 GLU A CA 1
ATOM 1200 C C . GLU A 1 155 ? -0.840 -3.396 15.581 1.00 96.50 155 GLU A C 1
ATOM 1202 O O . GLU A 1 155 ? -1.251 -2.772 14.601 1.00 96.50 155 GLU A O 1
ATOM 1207 N N . LEU A 1 156 ? -1.549 -3.515 16.704 1.00 96.38 156 LEU A N 1
ATOM 1208 C CA . LEU A 1 156 ? -2.792 -2.788 16.957 1.00 96.38 156 LEU A CA 1
ATOM 1209 C C . LEU A 1 156 ? -2.452 -1.490 17.692 1.00 96.38 156 LEU A C 1
ATOM 1211 O O . LEU A 1 156 ? -2.084 -1.528 18.864 1.00 96.38 156 LEU A O 1
ATOM 1215 N N . LEU A 1 157 ? -2.539 -0.348 17.004 1.00 93.81 157 LEU A N 1
ATOM 1216 C CA . LEU A 1 157 ? -2.139 0.948 17.573 1.00 93.81 157 LEU A CA 1
ATOM 1217 C C . LEU A 1 157 ? -3.325 1.796 18.042 1.00 93.81 157 LEU A C 1
ATOM 1219 O O . LEU A 1 157 ? -3.138 2.725 18.826 1.00 93.81 157 LEU A O 1
ATOM 1223 N N . HIS A 1 158 ? -4.528 1.499 17.555 1.00 94.56 158 HIS A N 1
ATOM 1224 C CA . HIS A 1 158 ? -5.764 2.167 17.946 1.00 94.56 158 HIS A CA 1
ATOM 1225 C C . HIS A 1 158 ? -6.936 1.183 17.862 1.00 94.56 158 HIS A C 1
ATOM 1227 O O . HIS A 1 158 ? -6.847 0.182 17.163 1.00 94.56 158 HIS A O 1
ATOM 1233 N N . GLU A 1 159 ? -8.044 1.487 18.537 1.00 94.69 159 GLU A N 1
ATOM 1234 C CA . GLU A 1 159 ? -9.308 0.731 18.434 1.00 94.69 159 GLU A CA 1
ATOM 1235 C C . GLU A 1 159 ? -10.250 1.283 17.343 1.00 94.69 159 GLU A C 1
ATOM 1237 O O . GLU A 1 159 ? -11.339 0.762 17.125 1.00 94.69 159 GLU A O 1
ATOM 1242 N N . GLU A 1 160 ? -9.845 2.357 16.657 1.00 97.25 160 GLU A N 1
ATOM 1243 C CA . GLU A 1 160 ? -10.628 3.025 15.609 1.00 97.25 160 GLU A CA 1
ATOM 1244 C C . GLU A 1 160 ? -9.876 2.942 14.273 1.00 97.25 160 GLU A C 1
ATOM 1246 O O . GLU A 1 160 ? -8.647 2.819 14.286 1.00 97.25 160 GLU A O 1
ATOM 1251 N N . PRO A 1 161 ? -10.569 3.082 13.124 1.00 97.69 161 PRO A N 1
ATOM 1252 C CA . PRO A 1 161 ? -9.944 3.059 11.806 1.00 97.69 161 PRO A CA 1
ATOM 1253 C C . PRO A 1 161 ? -8.737 3.993 11.671 1.00 97.69 161 PRO A C 1
ATOM 1255 O O . PRO A 1 161 ? -8.803 5.184 11.999 1.00 97.69 161 PRO A O 1
ATOM 1258 N N . VAL A 1 162 ? -7.641 3.479 11.103 1.00 97.81 162 VAL A N 1
ATOM 1259 C CA . VAL A 1 162 ? -6.446 4.287 10.826 1.00 97.81 162 VAL A CA 1
ATOM 1260 C C . VAL A 1 162 ? -6.774 5.336 9.763 1.00 97.81 162 VAL A C 1
ATOM 1262 O O . VAL A 1 162 ? -7.067 4.995 8.622 1.00 97.81 162 VAL A O 1
ATOM 1265 N N . LYS A 1 163 ? -6.705 6.624 10.115 1.00 96.25 163 LYS A N 1
ATOM 1266 C CA . LYS A 1 163 ? -7.061 7.724 9.195 1.00 96.25 163 LYS A CA 1
ATOM 1267 C C . LYS A 1 163 ? -5.947 8.088 8.218 1.00 96.25 163 LYS A C 1
ATOM 1269 O O . LYS A 1 163 ? -6.208 8.442 7.076 1.00 96.25 163 LYS A O 1
ATOM 1274 N N . SER A 1 164 ? -4.701 8.073 8.683 1.00 95.75 164 SER A N 1
ATOM 1275 C CA . SER A 1 164 ? -3.537 8.382 7.855 1.00 95.75 164 SER A CA 1
ATOM 1276 C C . SER A 1 164 ? -2.269 7.887 8.525 1.00 95.75 164 SER A C 1
ATOM 1278 O O . SER A 1 164 ? -2.137 8.010 9.744 1.00 95.75 164 SER A O 1
ATOM 1280 N N . ILE A 1 165 ? -1.308 7.443 7.724 1.00 95.62 165 ILE A N 1
ATOM 1281 C CA . ILE A 1 165 ? 0.038 7.111 8.181 1.00 95.62 165 ILE A CA 1
ATOM 1282 C C . ILE A 1 165 ? 0.977 8.196 7.668 1.00 95.62 165 ILE A C 1
ATOM 1284 O O . ILE A 1 165 ? 0.958 8.548 6.489 1.00 95.62 165 ILE A O 1
ATOM 1288 N N . LYS A 1 166 ? 1.797 8.743 8.561 1.00 93.56 166 LYS A N 1
ATOM 1289 C CA . LYS A 1 166 ? 2.864 9.682 8.218 1.00 93.56 166 LYS A CA 1
ATOM 1290 C C . LYS A 1 166 ? 4.132 9.241 8.920 1.00 93.56 166 LYS A C 1
ATOM 1292 O O . LYS A 1 166 ? 4.085 8.822 10.073 1.00 93.56 166 LYS A O 1
ATOM 1297 N N . CYS A 1 167 ? 5.255 9.370 8.231 1.00 87.50 167 CYS A N 1
ATOM 1298 C CA . CYS A 1 167 ? 6.564 9.163 8.819 1.00 87.50 167 CYS A CA 1
ATOM 1299 C C . CYS A 1 167 ? 7.368 10.456 8.736 1.00 87.50 167 CYS A C 1
ATOM 1301 O O . CYS A 1 167 ? 7.357 11.140 7.713 1.00 87.50 167 CYS A O 1
ATOM 1303 N N . GLN A 1 168 ? 8.067 10.765 9.822 1.00 84.56 168 GLN A N 1
ATOM 1304 C CA . GLN A 1 168 ? 9.083 11.798 9.873 1.00 84.56 168 GLN A CA 1
ATOM 1305 C C . GLN A 1 168 ? 10.354 11.158 10.424 1.00 84.56 168 GLN A C 1
ATOM 1307 O O . GLN A 1 168 ? 10.368 10.672 11.554 1.00 84.56 168 GLN A O 1
ATOM 1312 N N . SER A 1 169 ? 11.419 11.146 9.626 1.00 74.12 169 SER A N 1
ATOM 1313 C CA . SER A 1 169 ? 12.746 10.805 10.125 1.00 74.12 169 SER A CA 1
ATOM 1314 C C . SER A 1 169 ? 13.252 11.935 11.021 1.00 74.12 169 SER A C 1
ATOM 1316 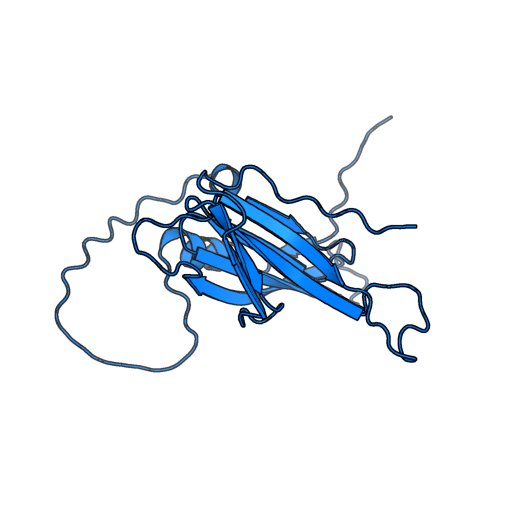O O . SER A 1 169 ? 13.132 13.109 10.661 1.00 74.12 169 SER A O 1
ATOM 1318 N N . PHE A 1 170 ? 13.835 11.591 12.168 1.00 72.06 170 PHE A N 1
ATOM 1319 C CA . PHE A 1 170 ? 14.600 12.554 12.956 1.00 72.06 170 PHE A CA 1
ATOM 1320 C C . PHE A 1 170 ? 15.861 12.941 12.177 1.00 72.06 170 PHE A C 1
ATOM 1322 O O . PHE A 1 170 ? 16.555 12.066 11.658 1.00 72.06 170 PHE A O 1
ATOM 1329 N N . GLN A 1 171 ? 16.095 14.248 12.056 1.00 57.34 171 GLN A N 1
ATOM 1330 C CA . GLN A 1 171 ? 17.297 14.827 11.457 1.00 57.34 171 GLN A CA 1
ATOM 1331 C C . GLN A 1 171 ? 18.393 14.987 12.510 1.00 57.34 171 GLN A C 1
ATOM 1333 O O . GLN A 1 171 ? 18.044 15.360 13.655 1.00 57.34 171 GLN A O 1
#

Mean predicted aligned error: 10.04 Å